Protein AF-A0AAD5HAH8-F1 (afdb_monomer)

Structure (mmCIF, N/CA/C/O backbone):
data_AF-A0AAD5HAH8-F1
#
_entry.id   AF-A0AAD5HAH8-F1
#
loop_
_atom_site.group_PDB
_atom_site.id
_atom_site.type_symbol
_atom_site.label_atom_id
_atom_site.label_alt_id
_atom_site.label_comp_id
_atom_site.label_asym_id
_atom_site.label_entity_id
_atom_site.label_seq_id
_atom_site.pdbx_PDB_ins_code
_atom_site.Cartn_x
_atom_site.Cartn_y
_atom_site.Cartn_z
_atom_site.occupancy
_atom_site.B_iso_or_equiv
_atom_site.auth_seq_id
_atom_site.auth_comp_id
_atom_site.auth_asym_id
_atom_site.auth_atom_id
_atom_site.pdbx_PDB_model_num
ATOM 1 N N . MET A 1 1 ? 1.788 4.783 -14.464 1.00 77.38 1 MET A N 1
ATOM 2 C CA . MET A 1 1 ? 1.832 3.333 -14.741 1.00 77.38 1 MET A CA 1
ATOM 3 C C . MET A 1 1 ? 1.361 3.050 -16.168 1.00 77.38 1 MET A C 1
ATOM 5 O O . MET A 1 1 ? 0.598 3.850 -16.695 1.00 77.38 1 MET A O 1
ATOM 9 N N . GLY A 1 2 ? 1.823 1.961 -16.794 1.00 81.56 2 GLY A N 1
ATOM 10 C CA . GLY A 1 2 ? 1.348 1.518 -18.118 1.00 81.56 2 GLY A CA 1
ATOM 11 C C . GLY A 1 2 ? 2.299 1.773 -19.294 1.00 81.56 2 GLY A C 1
ATOM 12 O O . GLY A 1 2 ? 1.938 1.497 -20.431 1.00 81.56 2 GLY A O 1
ATOM 13 N N . TYR A 1 3 ? 3.505 2.285 -19.040 1.00 89.06 3 TYR A N 1
ATOM 14 C CA . TYR A 1 3 ? 4.588 2.373 -20.021 1.00 89.06 3 TYR A CA 1
ATOM 15 C C . TYR A 1 3 ? 5.943 2.276 -19.313 1.00 89.06 3 TYR A C 1
ATOM 17 O O . TYR A 1 3 ? 6.031 2.564 -18.119 1.00 89.06 3 TYR A O 1
ATOM 25 N N . PHE A 1 4 ? 6.980 1.929 -20.072 1.00 91.56 4 PHE A N 1
ATOM 26 C CA . PHE A 1 4 ? 8.381 2.068 -19.680 1.00 91.56 4 PHE A CA 1
ATOM 27 C C . PHE A 1 4 ? 9.069 3.000 -20.670 1.00 91.56 4 PHE A C 1
ATOM 29 O O . PHE A 1 4 ? 8.846 2.900 -21.880 1.00 91.56 4 PHE A O 1
ATOM 36 N N . THR A 1 5 ? 9.895 3.919 -20.177 1.00 94.25 5 THR A N 1
ATOM 37 C CA . THR A 1 5 ? 10.826 4.631 -21.056 1.00 94.25 5 THR A CA 1
ATOM 38 C C . THR A 1 5 ? 11.946 3.692 -21.503 1.00 94.25 5 THR A C 1
ATOM 40 O O . THR A 1 5 ? 12.228 2.676 -20.864 1.00 94.25 5 THR A O 1
ATOM 43 N N . LYS A 1 6 ? 12.606 4.032 -22.616 1.00 95.62 6 LYS A N 1
ATOM 44 C CA . LYS A 1 6 ? 13.752 3.257 -23.102 1.00 95.62 6 LYS A CA 1
ATOM 45 C C . LYS A 1 6 ? 14.872 3.198 -22.059 1.00 95.62 6 LYS A C 1
ATOM 47 O O . LYS A 1 6 ? 15.446 2.133 -21.875 1.00 95.62 6 LYS A O 1
ATOM 52 N N . ASP A 1 7 ? 15.154 4.308 -21.384 1.00 96.81 7 ASP A N 1
ATOM 53 C CA . ASP A 1 7 ? 16.246 4.385 -20.411 1.00 96.81 7 ASP A CA 1
ATOM 54 C C . ASP A 1 7 ? 15.934 3.556 -19.158 1.00 96.81 7 ASP A C 1
ATOM 56 O O . ASP A 1 7 ? 16.748 2.721 -18.779 1.00 96.81 7 ASP A O 1
ATOM 60 N N . GLU A 1 8 ? 14.719 3.662 -18.599 1.00 94.50 8 GLU A N 1
ATOM 61 C CA . GLU A 1 8 ? 14.273 2.808 -17.480 1.00 94.50 8 GLU A CA 1
ATOM 62 C C . GLU A 1 8 ? 14.390 1.318 -17.820 1.00 94.50 8 GLU A C 1
ATOM 64 O O . GLU A 1 8 ? 14.863 0.527 -17.004 1.00 94.50 8 GLU A O 1
ATOM 69 N N . TRP A 1 9 ? 13.983 0.931 -19.034 1.00 94.31 9 TRP A N 1
ATOM 70 C CA . TRP A 1 9 ? 14.087 -0.453 -19.487 1.00 94.31 9 TRP A CA 1
ATOM 71 C C . TRP A 1 9 ? 15.546 -0.903 -19.614 1.00 94.31 9 TRP A C 1
ATOM 73 O O . TRP A 1 9 ? 15.924 -1.942 -19.075 1.00 94.31 9 TRP A O 1
ATOM 83 N N . MET A 1 10 ? 16.377 -0.127 -20.314 1.00 95.62 10 MET A N 1
ATOM 84 C CA . MET A 1 10 ? 17.771 -0.492 -20.569 1.00 95.62 10 MET A CA 1
ATOM 85 C C . MET A 1 10 ? 18.597 -0.534 -19.282 1.00 95.62 10 MET A C 1
ATOM 87 O O . MET A 1 10 ? 19.381 -1.465 -19.096 1.00 95.62 10 MET A O 1
ATOM 91 N N . ASP A 1 11 ? 18.417 0.437 -18.392 1.00 96.19 11 ASP A N 1
ATOM 92 C CA . ASP A 1 11 ? 19.141 0.491 -17.125 1.00 96.19 11 ASP A CA 1
ATOM 93 C C . ASP A 1 11 ? 18.638 -0.575 -16.149 1.00 96.19 11 ASP A C 1
ATOM 95 O O . ASP A 1 11 ? 19.449 -1.231 -15.497 1.00 96.19 11 ASP A O 1
ATOM 99 N N . GLY A 1 12 ? 17.326 -0.836 -16.116 1.00 94.44 12 GLY A N 1
ATOM 100 C CA . GLY A 1 12 ? 16.750 -1.940 -15.350 1.00 94.44 12 GLY A CA 1
ATOM 101 C C . GLY A 1 12 ? 17.343 -3.292 -15.753 1.00 94.44 12 GLY A C 1
ATOM 102 O O . GLY A 1 12 ? 17.850 -4.018 -14.901 1.00 94.44 12 GLY A O 1
ATOM 103 N N . MET A 1 13 ? 17.370 -3.604 -17.053 1.00 94.44 13 MET A N 1
ATOM 104 C CA . MET A 1 13 ? 17.926 -4.873 -17.544 1.00 94.44 13 MET A CA 1
ATOM 105 C C . MET A 1 13 ? 19.426 -5.010 -17.268 1.00 94.44 13 MET A C 1
ATOM 107 O O . MET A 1 13 ? 19.879 -6.082 -16.868 1.00 94.44 13 MET A O 1
ATOM 111 N N . ARG A 1 14 ? 20.196 -3.921 -17.401 1.00 94.75 14 ARG A N 1
ATOM 112 C CA . ARG A 1 14 ? 21.625 -3.904 -17.044 1.00 94.75 14 ARG A CA 1
ATOM 113 C C . ARG A 1 14 ? 21.847 -4.169 -15.560 1.00 94.75 14 ARG A C 1
ATOM 115 O O . ARG A 1 14 ? 22.660 -5.020 -15.222 1.00 94.75 14 ARG A O 1
ATOM 122 N N . ASN A 1 15 ? 21.110 -3.486 -14.687 1.00 94.00 15 ASN A N 1
ATOM 123 C CA . ASN A 1 15 ? 21.245 -3.644 -13.237 1.00 94.00 15 ASN A CA 1
ATOM 124 C C . ASN A 1 15 ? 20.848 -5.051 -12.769 1.00 94.00 15 ASN A C 1
ATOM 126 O O . ASN A 1 15 ? 21.406 -5.561 -11.800 1.00 94.00 15 ASN A O 1
ATOM 130 N N . LEU A 1 16 ? 19.916 -5.693 -13.477 1.00 92.44 16 LEU A N 1
ATOM 131 C CA . LEU A 1 16 ? 19.500 -7.071 -13.220 1.00 92.44 16 LEU A CA 1
ATOM 132 C C . LEU A 1 16 ? 20.410 -8.121 -13.875 1.00 92.44 16 LEU A C 1
ATOM 134 O O . LEU A 1 16 ? 20.230 -9.310 -13.613 1.00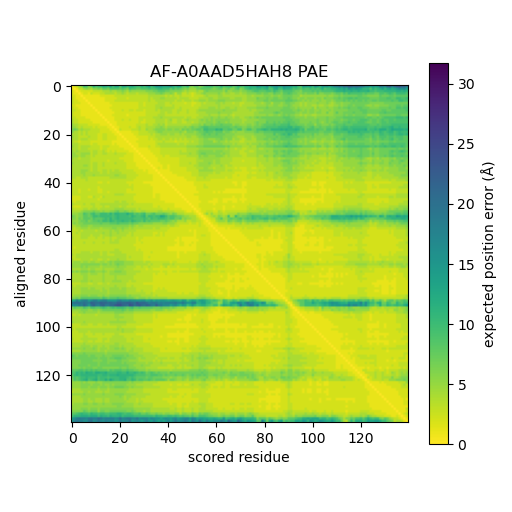 92.44 16 LEU A O 1
ATOM 138 N N . ASN A 1 17 ? 21.386 -7.702 -14.690 1.00 92.56 17 ASN A N 1
ATOM 139 C CA . ASN A 1 17 ? 22.211 -8.567 -15.539 1.00 92.56 17 ASN A CA 1
ATOM 140 C C . ASN A 1 17 ? 21.371 -9.505 -16.428 1.00 92.56 17 ASN A C 1
ATOM 142 O O . ASN A 1 17 ? 21.704 -10.674 -16.609 1.00 92.56 17 ASN A O 1
ATOM 146 N N . VAL A 1 18 ? 20.268 -8.985 -16.971 1.00 94.62 18 VAL A N 1
ATOM 147 C CA . VAL A 1 18 ? 19.313 -9.708 -17.820 1.00 94.62 18 VAL A CA 1
ATOM 148 C C . VAL A 1 18 ? 19.551 -9.330 -19.277 1.00 94.62 18 VAL A C 1
ATOM 150 O O . VAL A 1 18 ? 19.556 -8.149 -19.627 1.00 94.62 18 VAL A O 1
ATOM 153 N N . THR A 1 19 ? 19.723 -10.327 -20.146 1.00 92.88 19 THR A N 1
ATOM 154 C CA . THR A 1 19 ? 19.993 -10.102 -21.579 1.00 92.88 19 THR A CA 1
ATOM 155 C C . THR A 1 19 ? 18.904 -10.638 -22.500 1.00 92.88 19 THR A C 1
ATOM 157 O O . THR A 1 19 ? 18.830 -10.245 -23.665 1.00 92.88 19 THR A O 1
ATOM 160 N N . ASN A 1 20 ? 18.040 -11.514 -21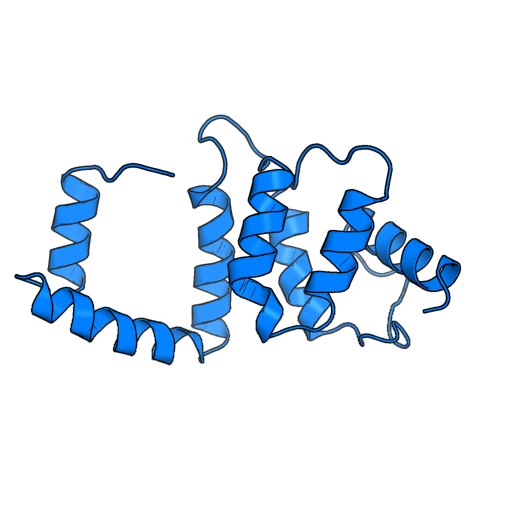.988 1.00 93.06 20 ASN A N 1
ATOM 161 C CA . ASN A 1 20 ? 16.957 -12.139 -22.733 1.00 93.06 20 ASN A CA 1
ATOM 162 C C . ASN A 1 20 ? 15.728 -12.402 -21.830 1.00 93.06 20 ASN A C 1
ATOM 164 O O . ASN A 1 20 ? 15.747 -12.160 -20.623 1.00 93.06 20 ASN A O 1
ATOM 168 N N . ASN A 1 21 ? 14.636 -12.893 -22.422 1.00 93.00 21 ASN A N 1
ATOM 169 C CA . ASN A 1 21 ? 13.379 -13.130 -21.701 1.00 93.00 21 ASN A CA 1
ATOM 170 C C . ASN A 1 21 ? 13.439 -14.301 -20.703 1.00 93.00 21 ASN A C 1
ATOM 172 O O . ASN A 1 21 ? 12.642 -14.330 -19.767 1.00 93.00 21 ASN A O 1
ATOM 176 N N . GLU A 1 22 ? 14.319 -15.280 -20.908 1.00 93.19 22 GLU A N 1
ATOM 177 C CA . GLU A 1 22 ? 14.494 -16.415 -19.993 1.00 93.19 22 GLU A CA 1
ATOM 178 C C . GLU A 1 22 ? 15.202 -15.958 -18.715 1.00 93.19 22 GLU A C 1
ATOM 180 O O . GLU A 1 22 ? 14.703 -16.230 -17.623 1.00 93.19 22 GLU A O 1
ATOM 185 N N . ASP A 1 23 ? 16.263 -15.152 -18.850 1.00 92.56 23 ASP A N 1
ATOM 186 C CA . ASP A 1 23 ? 16.953 -14.505 -17.726 1.00 92.56 23 ASP A CA 1
ATOM 187 C C . ASP A 1 23 ? 15.971 -13.666 -16.889 1.00 92.56 23 ASP A C 1
ATOM 189 O O . ASP A 1 23 ? 15.972 -13.725 -15.658 1.00 92.56 23 ASP A O 1
ATOM 193 N N . LEU A 1 24 ? 15.096 -12.899 -17.557 1.00 92.44 24 LEU A N 1
ATOM 194 C CA . LEU A 1 24 ? 14.107 -12.060 -16.880 1.00 92.44 24 LEU A CA 1
ATOM 195 C C . LEU A 1 24 ? 13.115 -12.900 -16.071 1.00 92.44 24 LEU A C 1
ATOM 197 O O . LEU A 1 24 ? 12.821 -12.564 -14.928 1.00 92.44 24 LEU A O 1
ATOM 201 N N . LYS A 1 25 ? 12.611 -13.998 -16.648 1.00 92.00 25 LYS A N 1
ATOM 202 C CA . LYS A 1 25 ? 11.703 -14.917 -15.947 1.00 92.00 25 LYS A CA 1
ATOM 203 C C . LYS A 1 25 ? 12.375 -15.564 -14.743 1.00 92.00 25 LYS A C 1
ATOM 205 O O . LYS A 1 25 ? 11.736 -15.683 -13.706 1.00 92.00 25 LYS A O 1
ATOM 210 N N . ALA A 1 26 ? 13.645 -15.947 -14.866 1.00 91.25 26 ALA A N 1
ATOM 211 C CA . ALA A 1 26 ? 14.405 -16.488 -13.745 1.00 91.25 26 ALA A CA 1
ATOM 212 C C . ALA A 1 26 ? 14.524 -15.461 -12.606 1.00 91.25 26 ALA A C 1
ATOM 214 O O . ALA A 1 26 ? 14.316 -15.805 -11.447 1.00 91.25 26 ALA A O 1
ATOM 215 N N . LYS A 1 27 ? 14.751 -14.182 -12.938 1.00 92.56 27 LYS A N 1
ATOM 216 C CA . LYS A 1 27 ? 14.844 -13.101 -11.947 1.00 92.56 27 LYS A CA 1
ATOM 217 C C . LYS A 1 27 ? 13.548 -12.811 -11.195 1.00 92.56 27 LYS A C 1
ATOM 219 O O . LYS A 1 27 ? 13.630 -12.302 -10.083 1.00 92.56 27 LYS A O 1
ATOM 224 N N . ILE A 1 28 ? 12.379 -13.130 -11.757 1.00 90.75 28 ILE A N 1
ATOM 225 C CA . ILE A 1 28 ? 11.097 -12.952 -11.054 1.00 90.75 28 ILE A CA 1
ATOM 226 C C . ILE A 1 28 ? 11.085 -13.773 -9.761 1.00 90.75 28 ILE A C 1
ATOM 228 O O . ILE A 1 28 ? 10.729 -13.232 -8.720 1.00 90.75 28 ILE A O 1
ATOM 232 N N . PHE A 1 29 ? 11.544 -15.026 -9.809 1.00 90.06 29 PHE A N 1
ATOM 233 C CA . PHE A 1 29 ? 11.603 -15.884 -8.623 1.00 90.06 29 PHE A CA 1
ATOM 234 C C . PHE A 1 29 ? 12.518 -15.298 -7.541 1.00 90.06 29 PHE A C 1
ATOM 236 O O . PHE A 1 29 ? 12.105 -15.193 -6.389 1.00 90.06 29 PHE A O 1
ATOM 243 N N . ASP A 1 30 ? 13.715 -14.837 -7.923 1.00 90.81 30 ASP A N 1
ATOM 244 C CA . ASP A 1 30 ? 14.653 -14.192 -6.994 1.00 90.81 30 ASP A CA 1
ATOM 245 C C . ASP A 1 30 ? 14.025 -12.954 -6.323 1.00 90.81 30 ASP A C 1
ATOM 247 O O . ASP A 1 30 ? 14.209 -12.723 -5.129 1.00 90.81 30 ASP A O 1
ATOM 251 N N . MET A 1 31 ? 13.281 -12.141 -7.085 1.00 91.94 31 MET A N 1
ATOM 252 C CA . MET A 1 31 ? 12.603 -10.947 -6.566 1.00 91.94 31 MET A CA 1
ATOM 253 C C . MET A 1 31 ? 11.451 -11.302 -5.623 1.00 91.94 31 MET A C 1
ATOM 255 O O . MET A 1 31 ? 11.288 -10.666 -4.586 1.00 91.94 31 MET A O 1
ATOM 259 N N . GLU A 1 32 ? 10.645 -12.311 -5.954 1.00 91.44 32 GLU A N 1
ATOM 260 C CA . GLU A 1 32 ? 9.556 -12.775 -5.087 1.00 91.44 32 GLU A CA 1
ATOM 261 C C . GLU A 1 32 ? 10.083 -13.319 -3.751 1.00 91.44 32 GLU A C 1
ATOM 263 O O . GLU A 1 32 ? 9.503 -13.045 -2.694 1.00 91.44 32 GLU A O 1
ATOM 268 N N . GLU A 1 33 ? 11.204 -14.044 -3.785 1.00 92.62 33 GLU A N 1
ATOM 269 C CA . GLU A 1 33 ? 11.896 -14.514 -2.585 1.00 92.62 33 GLU A CA 1
ATOM 270 C C . GLU A 1 33 ? 12.464 -13.341 -1.773 1.00 92.62 33 GLU A C 1
ATOM 272 O O . GLU A 1 33 ? 12.320 -13.299 -0.550 1.00 92.62 33 GLU A O 1
ATOM 277 N N . SER A 1 34 ? 13.032 -12.331 -2.435 1.00 93.56 34 SER A N 1
ATOM 278 C CA . SER A 1 34 ? 13.570 -11.148 -1.756 1.00 93.56 34 SER A CA 1
ATOM 279 C C . SER A 1 34 ? 12.487 -10.342 -1.023 1.00 93.56 34 SER A C 1
ATOM 281 O O . SER A 1 34 ? 12.747 -9.782 0.042 1.00 93.56 34 SER A O 1
ATOM 283 N N . LEU A 1 35 ? 11.245 -10.355 -1.523 1.00 94.62 35 LEU A N 1
ATOM 284 C CA . LEU A 1 35 ? 10.071 -9.747 -0.882 1.00 94.62 35 LEU A CA 1
ATOM 285 C C . LEU A 1 35 ? 9.543 -10.523 0.340 1.00 94.62 35 LEU A C 1
ATOM 287 O O . LEU A 1 35 ? 8.530 -10.122 0.931 1.00 94.62 35 LEU A O 1
ATOM 291 N N . GLN A 1 36 ? 10.183 -11.626 0.736 1.00 93.12 36 GLN A N 1
ATOM 292 C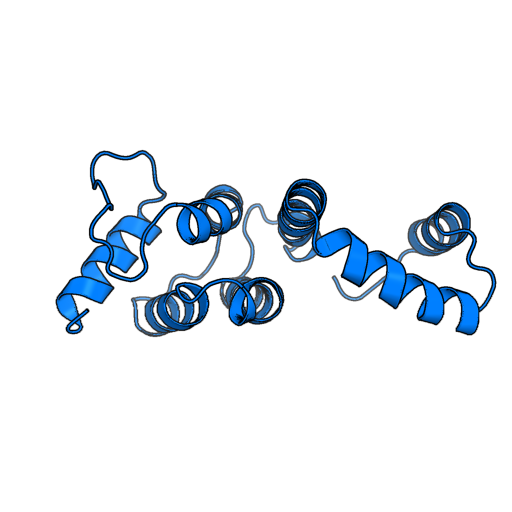 CA . GLN A 1 36 ? 9.969 -12.224 2.058 1.00 93.12 36 GLN A CA 1
ATOM 293 C C . GLN A 1 36 ? 10.692 -11.437 3.160 1.00 93.12 36 GLN A C 1
ATOM 295 O O . GLN A 1 36 ? 10.248 -11.451 4.306 1.00 93.12 36 GLN A O 1
ATOM 300 N N . ASP A 1 37 ? 11.760 -10.704 2.824 1.00 95.94 37 ASP A N 1
ATOM 301 C CA . ASP A 1 37 ? 12.405 -9.787 3.759 1.00 95.94 37 ASP A CA 1
ATOM 302 C C . ASP A 1 37 ? 11.526 -8.552 4.001 1.00 95.94 37 ASP A C 1
ATOM 304 O O . ASP A 1 37 ? 11.107 -7.853 3.075 1.00 95.94 37 ASP A O 1
ATOM 308 N N . GLU A 1 38 ? 11.259 -8.249 5.272 1.00 93.94 38 GLU A N 1
ATOM 309 C CA . GLU A 1 38 ? 10.343 -7.168 5.636 1.00 93.94 38 GLU A CA 1
ATOM 310 C C . GLU A 1 38 ? 10.820 -5.777 5.211 1.00 93.94 38 GLU A C 1
ATOM 312 O O . GLU A 1 38 ? 9.985 -4.902 4.958 1.00 93.94 38 GLU A O 1
ATOM 317 N N . ARG A 1 39 ? 12.137 -5.543 5.163 1.00 95.50 39 ARG A N 1
ATOM 318 C CA . ARG A 1 39 ? 12.689 -4.236 4.785 1.00 95.50 39 ARG A CA 1
ATOM 319 C C . ARG A 1 39 ? 12.536 -4.035 3.287 1.00 95.50 39 ARG A C 1
ATOM 321 O 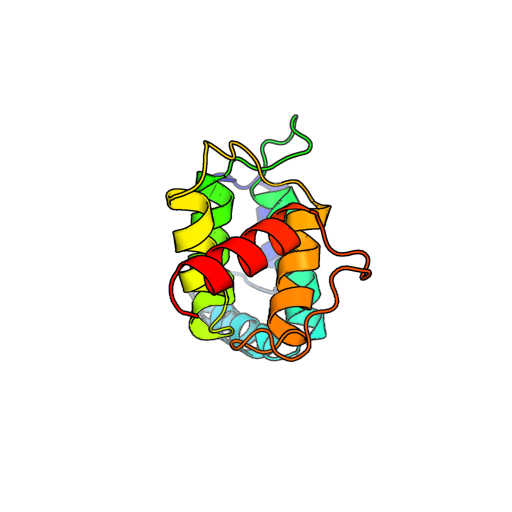O . ARG A 1 39 ? 11.982 -3.021 2.873 1.00 95.50 39 ARG A O 1
ATOM 328 N N . GLN A 1 40 ? 12.914 -5.040 2.498 1.00 96.12 40 GLN A N 1
ATOM 329 C CA . GLN A 1 40 ? 12.711 -5.030 1.050 1.00 96.12 40 GLN A CA 1
ATOM 330 C C . GLN A 1 40 ? 11.231 -4.909 0.685 1.00 96.12 40 GLN A C 1
ATOM 332 O O . GLN A 1 40 ? 10.873 -4.120 -0.190 1.00 96.12 40 GLN A O 1
ATOM 337 N N . PHE A 1 41 ? 10.352 -5.619 1.398 1.00 96.81 41 PHE A N 1
ATOM 338 C CA . PHE A 1 41 ? 8.914 -5.488 1.198 1.00 96.81 41 PHE A CA 1
ATOM 339 C C . PHE A 1 41 ? 8.407 -4.076 1.524 1.00 96.81 41 PHE A C 1
ATOM 341 O O . PHE A 1 41 ? 7.607 -3.526 0.769 1.00 96.81 41 PHE A O 1
ATOM 348 N N . LYS A 1 42 ? 8.880 -3.457 2.616 1.00 96.12 42 LYS A 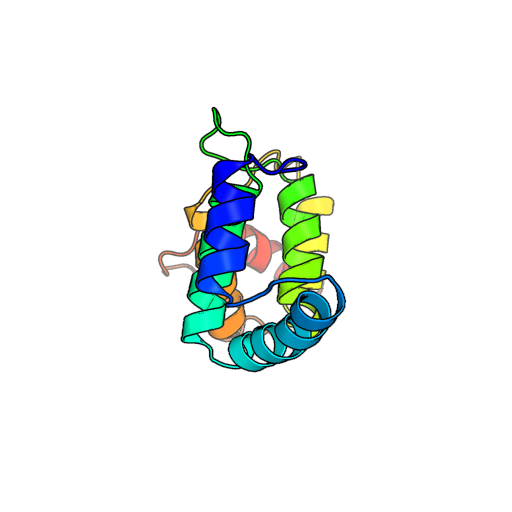N 1
ATOM 349 C CA . LYS A 1 42 ? 8.507 -2.079 2.979 1.00 96.12 42 LYS A CA 1
ATOM 350 C C . LYS A 1 42 ? 8.973 -1.066 1.931 1.00 96.12 42 LYS A C 1
ATOM 352 O O . LYS A 1 42 ? 8.213 -0.150 1.602 1.00 96.12 42 LYS A O 1
ATOM 357 N N . ASP A 1 43 ? 10.171 -1.242 1.381 1.00 96.56 43 ASP A N 1
ATOM 358 C CA . ASP A 1 43 ? 10.701 -0.393 0.310 1.00 96.56 43 ASP A CA 1
ATOM 359 C C . ASP A 1 43 ? 9.885 -0.551 -0.980 1.00 96.56 43 ASP A C 1
ATOM 361 O O . ASP A 1 43 ? 9.443 0.446 -1.561 1.00 96.56 43 ASP A O 1
ATOM 365 N N . PHE A 1 44 ? 9.587 -1.794 -1.375 1.00 96.75 44 PHE A N 1
ATOM 366 C CA . PHE A 1 44 ? 8.701 -2.101 -2.499 1.00 96.75 44 PHE A CA 1
ATOM 367 C C . PHE A 1 44 ? 7.316 -1.467 -2.317 1.00 96.75 44 PHE A C 1
ATOM 369 O O . PHE A 1 44 ? 6.848 -0.722 -3.178 1.00 96.75 44 PHE A O 1
ATOM 376 N N . TYR A 1 45 ? 6.678 -1.695 -1.171 1.00 97.38 45 TYR A N 1
ATOM 377 C CA . TYR A 1 45 ? 5.361 -1.149 -0.862 1.00 97.38 45 TYR A CA 1
ATOM 378 C C . TYR A 1 45 ? 5.349 0.388 -0.890 1.00 97.38 45 TYR A C 1
ATOM 380 O O . TYR A 1 45 ? 4.417 1.006 -1.411 1.00 97.38 45 TYR A O 1
ATOM 388 N N . SER A 1 46 ? 6.413 1.023 -0.391 1.00 95.94 46 SER A N 1
ATOM 389 C CA . SER A 1 46 ? 6.582 2.480 -0.436 1.00 95.94 46 SER A CA 1
ATOM 390 C C . SER A 1 46 ? 6.755 3.008 -1.863 1.00 95.94 46 SER A C 1
ATOM 392 O O . SER A 1 46 ? 6.308 4.118 -2.160 1.00 95.94 46 SER A O 1
ATOM 394 N N . PHE A 1 47 ? 7.373 2.225 -2.752 1.00 95.81 47 PHE A N 1
ATOM 395 C CA . PHE A 1 47 ? 7.543 2.542 -4.172 1.00 95.81 47 PHE A CA 1
ATOM 396 C C . PHE A 1 47 ? 6.239 2.432 -4.980 1.00 95.81 47 PHE A C 1
ATOM 398 O O . PHE A 1 47 ? 6.023 3.229 -5.898 1.00 95.81 47 PHE A O 1
ATOM 405 N N . VAL A 1 48 ? 5.339 1.504 -4.633 1.00 96.69 48 VAL A N 1
ATOM 406 C CA . VAL A 1 48 ? 4.064 1.309 -5.353 1.00 96.69 48 VAL A CA 1
ATOM 407 C C . VAL A 1 48 ? 3.246 2.605 -5.418 1.00 96.69 48 VAL A C 1
ATOM 409 O O . VAL A 1 48 ? 2.699 2.939 -6.471 1.00 96.69 48 VAL A O 1
ATOM 412 N N . PHE A 1 49 ? 3.220 3.395 -4.339 1.00 96.00 49 PHE A N 1
ATOM 413 C CA . PHE A 1 49 ? 2.452 4.643 -4.286 1.00 96.00 49 PHE A CA 1
ATOM 414 C C . PHE A 1 49 ? 2.853 5.683 -5.353 1.00 96.00 49 PHE A C 1
ATOM 416 O O . PHE A 1 49 ? 2.003 6.072 -6.164 1.00 96.00 49 PHE A O 1
ATOM 423 N N . PRO A 1 50 ? 4.113 6.168 -5.404 1.00 94.69 50 PRO A N 1
ATOM 424 C CA . PRO A 1 50 ? 4.538 7.116 -6.429 1.00 94.69 50 PRO A CA 1
ATOM 425 C C . PRO A 1 50 ? 4.506 6.533 -7.849 1.00 94.69 50 PRO A C 1
ATOM 427 O O . PRO A 1 50 ? 4.376 7.310 -8.796 1.00 94.69 50 PRO A O 1
ATOM 430 N N . PHE A 1 51 ? 4.600 5.208 -8.005 1.00 93.44 51 PHE A N 1
ATOM 431 C CA . PHE A 1 51 ? 4.506 4.531 -9.300 1.00 93.44 51 PHE A CA 1
ATOM 432 C C . PHE A 1 51 ? 3.076 4.517 -9.872 1.00 93.44 51 PHE A C 1
ATOM 434 O O . PHE A 1 51 ? 2.870 4.755 -11.072 1.00 93.44 51 PHE A O 1
ATOM 441 N N . ALA A 1 52 ? 2.087 4.246 -9.018 1.00 93.62 52 ALA A N 1
ATOM 442 C CA . ALA A 1 52 ? 0.695 4.083 -9.416 1.00 93.62 52 ALA A CA 1
ATOM 443 C C . ALA A 1 52 ? -0.074 5.406 -9.520 1.00 93.62 52 ALA A C 1
ATOM 445 O O . ALA A 1 52 ? -0.924 5.546 -10.401 1.00 93.62 52 ALA A O 1
ATOM 446 N N . LYS A 1 53 ? 0.232 6.398 -8.673 1.00 91.94 53 LYS A N 1
ATOM 447 C CA . LYS A 1 53 ? -0.447 7.700 -8.724 1.00 91.94 53 LYS A CA 1
ATOM 448 C C . LYS A 1 53 ? -0.184 8.436 -10.046 1.00 91.94 53 LYS A C 1
ATOM 450 O O . LYS A 1 53 ? 0.889 8.334 -10.649 1.00 91.94 53 LYS A O 1
ATOM 455 N N . THR A 1 54 ? -1.115 9.296 -10.449 1.00 88.06 54 THR A N 1
ATOM 456 C CA . THR A 1 54 ? -0.880 10.233 -11.557 1.00 88.06 54 THR A CA 1
ATOM 457 C C . THR A 1 54 ? 0.268 11.183 -11.196 1.00 88.06 54 THR A C 1
ATOM 459 O O . THR A 1 54 ? 0.299 11.745 -10.099 1.00 88.06 54 THR A O 1
ATOM 462 N N . LYS A 1 55 ? 1.233 11.394 -12.109 1.00 82.00 55 LYS A N 1
ATOM 463 C CA . LYS A 1 55 ? 2.452 12.191 -11.834 1.00 82.00 55 LYS A CA 1
ATOM 464 C C . LYS A 1 55 ? 2.143 13.587 -11.270 1.00 82.00 55 LYS A C 1
ATOM 466 O O . LYS A 1 55 ? 2.852 14.044 -10.378 1.00 82.00 55 LYS A O 1
ATOM 471 N N . THR A 1 56 ? 1.066 14.219 -11.731 1.00 87.00 56 THR A N 1
ATOM 472 C CA . THR A 1 56 ? 0.633 15.566 -11.323 1.00 87.00 56 THR A CA 1
ATOM 473 C C . THR A 1 56 ? -0.117 15.616 -9.989 1.00 87.00 56 THR A C 1
ATOM 475 O O . THR A 1 56 ? -0.257 16.694 -9.415 1.00 87.00 56 THR A O 1
ATOM 478 N N . GLN A 1 57 ? -0.594 14.481 -9.472 1.00 90.00 57 GLN A N 1
ATOM 479 C CA . GLN A 1 57 ? -1.420 14.424 -8.266 1.00 90.00 57 GLN A CA 1
ATOM 480 C C . GLN A 1 57 ? -0.604 13.984 -7.045 1.00 90.00 57 GLN A C 1
ATOM 482 O O . GLN A 1 57 ? 0.347 13.202 -7.143 1.00 90.00 57 GLN A O 1
ATOM 487 N N . LYS A 1 58 ? -0.968 14.508 -5.870 1.00 92.69 58 LYS A N 1
ATOM 488 C CA . LYS A 1 58 ? -0.364 14.124 -4.580 1.00 92.69 58 LYS A CA 1
ATOM 489 C C . LYS A 1 58 ? -0.997 12.866 -3.978 1.00 92.69 58 LYS A C 1
ATOM 491 O O . LYS A 1 58 ? -0.402 12.262 -3.091 1.00 92.69 58 LYS A O 1
ATOM 496 N N . SER A 1 59 ? -2.172 12.487 -4.465 1.00 94.81 59 SER A N 1
ATOM 497 C CA . SER A 1 59 ? -2.947 11.332 -4.031 1.00 94.81 59 SER A CA 1
ATOM 498 C C . SER A 1 59 ? -3.144 10.344 -5.178 1.00 94.81 59 SER A C 1
ATOM 500 O O . SER A 1 59 ? -2.981 10.688 -6.351 1.00 94.81 59 SER A O 1
ATOM 502 N N . MET A 1 60 ? -3.470 9.111 -4.817 1.00 96.00 60 MET A N 1
ATOM 503 C CA . MET A 1 60 ? -3.878 8.047 -5.720 1.00 96.00 60 MET A CA 1
ATOM 504 C C . MET A 1 60 ? -5.404 7.980 -5.764 1.00 96.00 60 MET A C 1
ATOM 506 O O . MET A 1 60 ? -6.053 8.268 -4.761 1.00 96.00 60 MET A O 1
ATOM 510 N N . ASP A 1 61 ? -5.966 7.621 -6.913 1.00 95.25 61 ASP A N 1
ATOM 511 C CA . ASP A 1 61 ? -7.387 7.291 -7.025 1.00 95.25 61 ASP A CA 1
ATOM 512 C C . ASP A 1 61 ? -7.731 6.092 -6.124 1.00 95.25 61 ASP A C 1
ATOM 514 O O . ASP A 1 61 ? -6.930 5.157 -6.012 1.00 95.25 61 ASP A O 1
ATOM 518 N N . VAL A 1 62 ? -8.885 6.139 -5.453 1.00 95.75 62 VAL A N 1
ATOM 519 C CA . VAL A 1 62 ? -9.278 5.104 -4.485 1.00 95.75 62 VAL A CA 1
ATOM 520 C C . VAL A 1 62 ? -9.364 3.721 -5.127 1.00 95.75 62 VAL A C 1
ATOM 52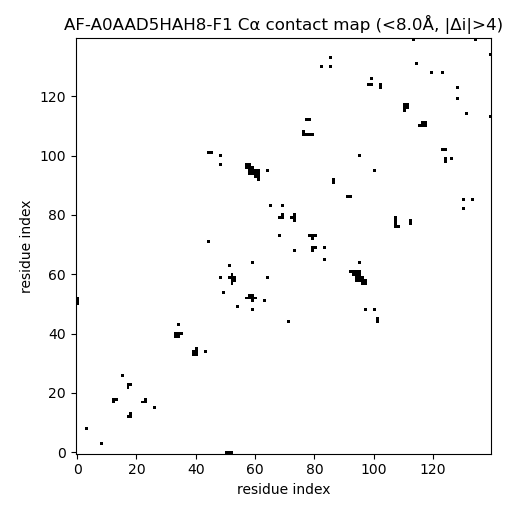2 O O . VAL A 1 62 ? -8.878 2.763 -4.536 1.00 95.75 62 VAL A O 1
ATOM 525 N N . GLU A 1 63 ? -9.878 3.600 -6.353 1.00 95.06 63 GLU A N 1
ATOM 526 C CA . GLU A 1 63 ? -10.065 2.299 -7.004 1.00 95.06 63 GLU A CA 1
ATOM 527 C C . GLU A 1 63 ? -8.716 1.657 -7.326 1.00 95.06 63 GLU A C 1
ATOM 529 O O . GLU A 1 63 ? -8.520 0.452 -7.160 1.00 95.06 63 GLU A O 1
ATOM 534 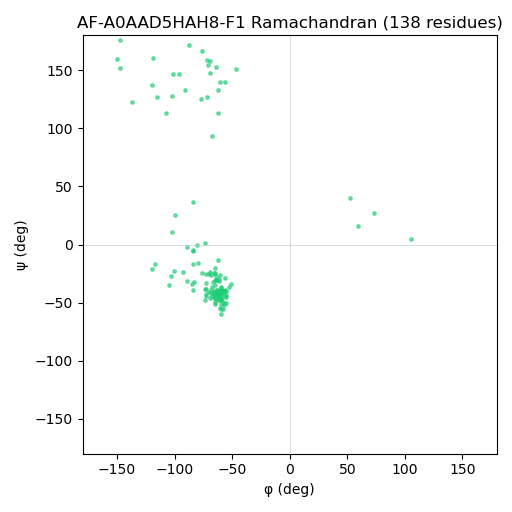N N . VAL A 1 64 ? -7.741 2.486 -7.711 1.00 95.94 64 VAL A N 1
ATOM 535 C CA . VAL A 1 64 ? -6.359 2.045 -7.921 1.00 95.94 64 VAL A CA 1
ATOM 536 C C . VAL A 1 64 ? -5.729 1.603 -6.598 1.00 95.94 64 VAL A C 1
ATOM 538 O O . VAL A 1 64 ? -5.067 0.567 -6.559 1.00 95.94 64 VAL A O 1
ATOM 541 N N . ALA A 1 65 ? -5.951 2.347 -5.511 1.00 97.06 65 ALA A N 1
ATOM 542 C CA . ALA A 1 65 ? -5.428 1.990 -4.194 1.00 97.06 65 ALA A CA 1
ATOM 543 C C . ALA A 1 65 ? -6.022 0.669 -3.677 1.00 97.06 65 ALA A C 1
ATOM 545 O O . ALA A 1 65 ? -5.266 -0.197 -3.241 1.00 97.06 65 ALA A O 1
ATOM 546 N N . LEU A 1 66 ? -7.343 0.480 -3.793 1.00 96.94 66 LEU A N 1
ATOM 547 C CA . LEU A 1 66 ? -8.029 -0.756 -3.404 1.00 96.94 66 LEU A CA 1
ATOM 548 C C . LEU A 1 66 ? -7.485 -1.964 -4.173 1.00 96.94 66 LEU A C 1
ATOM 550 O O . LEU A 1 66 ? -7.127 -2.967 -3.557 1.00 96.94 66 LEU A O 1
ATOM 554 N N . ALA A 1 67 ? -7.351 -1.852 -5.498 1.00 97.06 67 ALA A N 1
ATOM 555 C CA . ALA A 1 67 ? -6.805 -2.926 -6.325 1.00 97.06 67 ALA A CA 1
ATOM 556 C C . ALA A 1 67 ? -5.354 -3.270 -5.949 1.00 97.06 67 ALA A C 1
ATOM 558 O O . ALA A 1 67 ? -4.983 -4.441 -5.894 1.00 97.06 67 ALA A O 1
ATOM 559 N N . LEU A 1 68 ? -4.519 -2.266 -5.666 1.00 97.62 68 LEU A N 1
ATOM 560 C CA . LEU A 1 68 ? -3.123 -2.498 -5.297 1.00 97.62 68 LEU A CA 1
ATOM 561 C C . LEU A 1 68 ? -2.972 -3.061 -3.884 1.00 97.62 68 LEU A C 1
ATOM 563 O O . LEU A 1 68 ? -2.131 -3.933 -3.685 1.00 97.62 68 LEU A O 1
ATOM 567 N N . TRP A 1 69 ? -3.777 -2.624 -2.913 1.00 98.00 69 TRP A N 1
ATOM 568 C CA . TRP A 1 69 ? -3.811 -3.262 -1.595 1.00 98.00 69 TRP A CA 1
ATOM 569 C C . TRP A 1 69 ? -4.247 -4.718 -1.690 1.00 98.00 69 TRP A C 1
ATOM 571 O O . TRP A 1 69 ? -3.620 -5.578 -1.071 1.00 98.00 69 TRP A O 1
ATOM 581 N N . GLU A 1 70 ? -5.258 -5.009 -2.509 1.00 97.31 70 GLU A N 1
ATOM 582 C CA . GLU A 1 70 ? -5.689 -6.379 -2.765 1.00 97.31 70 GLU A CA 1
ATOM 583 C C . GLU A 1 70 ? -4.548 -7.217 -3.359 1.00 97.31 70 GLU A C 1
ATOM 585 O O . GLU A 1 70 ? -4.265 -8.303 -2.870 1.00 97.31 70 GLU A O 1
ATOM 590 N N . ILE A 1 71 ? -3.822 -6.709 -4.355 1.00 96.06 71 ILE A N 1
ATOM 591 C CA . ILE A 1 71 ? -2.711 -7.446 -4.978 1.00 96.06 71 ILE A CA 1
ATOM 592 C C . ILE A 1 71 ? -1.532 -7.638 -4.015 1.00 96.06 71 ILE A C 1
ATOM 594 O O . ILE A 1 71 ? -0.947 -8.716 -3.963 1.00 96.06 71 ILE A O 1
ATOM 598 N N . VAL A 1 72 ? -1.149 -6.592 -3.282 1.00 95.62 72 VAL A N 1
ATOM 599 C CA . VAL A 1 72 ? 0.130 -6.559 -2.557 1.00 95.62 72 VAL A CA 1
ATOM 600 C C . VAL A 1 72 ? 0.017 -7.117 -1.136 1.00 95.62 72 VAL A C 1
ATOM 602 O O . VAL A 1 72 ? 0.990 -7.668 -0.620 1.00 95.62 72 VAL A O 1
ATOM 605 N N . LEU A 1 73 ? -1.141 -6.967 -0.485 1.00 96.81 73 LEU A N 1
ATOM 606 C CA . LEU A 1 73 ? -1.283 -7.216 0.952 1.00 96.81 73 LEU A CA 1
ATOM 607 C C . LEU A 1 73 ? -2.295 -8.309 1.325 1.00 96.81 73 LEU A C 1
ATOM 609 O O . LEU A 1 73 ? -2.182 -8.830 2.436 1.00 96.81 73 LEU A O 1
ATOM 613 N N . LYS A 1 74 ? -3.264 -8.669 0.465 1.00 94.94 74 LYS A N 1
ATOM 614 C CA . LYS A 1 74 ? -4.404 -9.526 0.872 1.00 94.94 74 LYS A CA 1
ATOM 615 C C . LYS A 1 74 ? -3.987 -10.866 1.478 1.00 94.94 74 LYS A C 1
ATOM 617 O O . LYS A 1 74 ? -4.575 -11.299 2.461 1.00 94.94 74 LYS A O 1
ATOM 622 N N . ASP A 1 75 ? -2.949 -11.486 0.918 1.00 93.56 75 ASP A N 1
ATOM 623 C CA . ASP A 1 75 ? -2.493 -12.819 1.322 1.00 93.56 75 ASP A CA 1
ATOM 624 C C . ASP A 1 75 ? -1.550 -12.755 2.539 1.00 93.56 75 ASP A C 1
ATOM 626 O O . ASP A 1 75 ? -1.147 -13.784 3.076 1.00 93.56 75 ASP A O 1
ATOM 630 N N . ARG A 1 76 ? -1.198 -11.541 2.989 1.00 94.56 76 ARG A N 1
ATOM 631 C CA . ARG A 1 76 ? -0.302 -11.287 4.127 1.00 94.56 76 ARG A CA 1
ATOM 632 C C . ARG A 1 76 ? -1.048 -10.823 5.374 1.00 94.56 76 ARG A C 1
ATOM 634 O O . ARG A 1 76 ? -0.631 -11.158 6.478 1.00 94.56 76 ARG A O 1
ATOM 641 N N . TYR A 1 77 ? -2.127 -10.054 5.214 1.00 96.88 77 TYR A N 1
ATOM 642 C CA . TYR A 1 77 ? -2.802 -9.396 6.332 1.00 96.88 77 TYR A CA 1
ATOM 643 C C . TYR A 1 77 ? -4.323 -9.497 6.231 1.00 96.88 77 TYR A C 1
ATOM 645 O O . TYR A 1 77 ? -4.944 -8.988 5.299 1.00 96.88 77 TYR A O 1
ATOM 653 N N . ALA A 1 78 ? -4.944 -10.069 7.264 1.00 96.12 78 ALA A N 1
ATOM 654 C CA . ALA A 1 78 ? -6.394 -10.258 7.324 1.00 96.12 78 ALA A CA 1
ATOM 655 C C . ALA A 1 78 ? -7.193 -8.940 7.361 1.00 96.12 78 ALA A C 1
ATOM 657 O O . ALA A 1 78 ? -8.368 -8.932 7.005 1.00 96.12 78 ALA A O 1
ATOM 658 N N . HIS A 1 79 ? -6.564 -7.821 7.743 1.00 96.75 79 HIS A N 1
ATOM 659 C CA . HIS A 1 79 ? -7.176 -6.489 7.699 1.00 96.75 79 HIS A CA 1
ATOM 660 C C . HIS A 1 79 ? -7.570 -6.041 6.289 1.00 96.75 79 HIS A C 1
ATOM 662 O O . HIS A 1 79 ? -8.543 -5.311 6.132 1.00 96.75 79 HIS A O 1
ATOM 668 N N . VAL A 1 80 ? -6.838 -6.470 5.262 1.00 97.62 80 VAL A N 1
ATOM 669 C CA . VAL A 1 80 ? -6.962 -5.955 3.890 1.00 97.62 80 VAL A CA 1
ATOM 670 C C . VAL A 1 80 ? -8.360 -6.147 3.299 1.00 97.62 80 VAL A C 1
ATOM 672 O O . VAL A 1 80 ? -8.956 -5.143 2.908 1.00 97.62 80 VAL A O 1
ATOM 675 N N . PRO A 1 81 ? -8.934 -7.368 3.245 1.00 96.62 81 PRO A N 1
ATOM 676 C CA . PRO A 1 81 ? -10.277 -7.546 2.692 1.00 96.62 81 PRO A CA 1
ATOM 677 C C . PRO A 1 81 ? -11.335 -6.735 3.449 1.00 96.62 81 PRO A C 1
ATOM 679 O O . PRO A 1 81 ? -12.236 -6.174 2.836 1.00 96.62 81 PRO A O 1
ATOM 682 N N . LEU A 1 82 ? -11.198 -6.619 4.771 1.00 9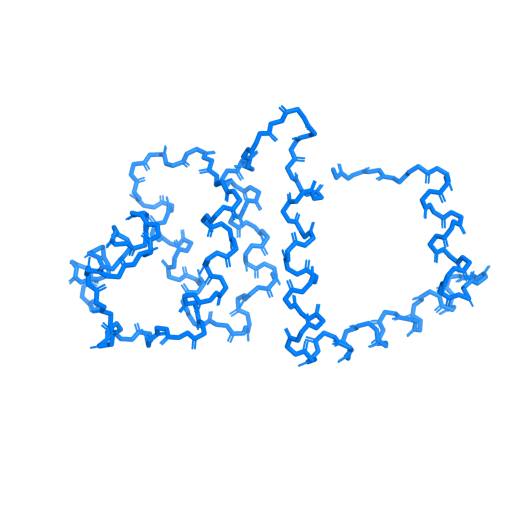6.38 82 LEU A N 1
ATOM 683 C CA . LEU A 1 82 ? -12.136 -5.900 5.634 1.00 96.38 82 LEU A CA 1
ATOM 684 C C . LEU A 1 82 ? -12.069 -4.387 5.416 1.00 96.38 82 LEU A C 1
ATOM 686 O O . LEU A 1 82 ? -13.099 -3.719 5.372 1.00 96.38 82 LEU A O 1
ATOM 690 N N . PHE A 1 83 ? -10.858 -3.855 5.263 1.00 96.94 83 PHE A N 1
ATOM 691 C CA . PHE A 1 83 ? -10.619 -2.443 4.994 1.00 96.94 83 PHE A CA 1
ATOM 692 C C . PHE A 1 83 ? -11.105 -2.041 3.596 1.00 96.94 83 PHE A C 1
ATOM 694 O O . PHE A 1 83 ? -11.709 -0.984 3.429 1.00 96.94 83 PHE A O 1
ATOM 701 N N . ILE A 1 84 ? -10.912 -2.908 2.596 1.00 96.19 84 ILE A N 1
ATOM 702 C CA . ILE A 1 84 ? -11.465 -2.708 1.249 1.00 96.19 84 ILE A CA 1
ATOM 703 C C . ILE A 1 84 ? -12.996 -2.669 1.298 1.00 96.19 84 ILE A C 1
ATOM 705 O O . ILE A 1 84 ? -13.611 -1.790 0.694 1.00 96.19 84 ILE A O 1
ATOM 709 N N . ASP A 1 85 ? -13.612 -3.595 2.034 1.00 95.25 85 ASP A N 1
ATOM 710 C CA . ASP A 1 85 ? -15.062 -3.642 2.226 1.00 95.25 85 ASP A CA 1
ATOM 711 C C . ASP A 1 85 ? -15.604 -2.377 2.898 1.00 95.25 85 ASP A C 1
ATOM 713 O O . ASP A 1 85 ? -16.636 -1.852 2.480 1.00 95.25 85 ASP A O 1
ATOM 717 N N . PHE A 1 86 ? -14.895 -1.880 3.911 1.00 95.56 86 PHE A N 1
ATOM 718 C CA . PHE A 1 86 ? -15.192 -0.620 4.585 1.00 95.56 86 PHE A CA 1
ATOM 719 C C . PHE A 1 86 ? -15.196 0.559 3.605 1.00 95.56 86 PHE A C 1
ATOM 721 O O . PHE A 1 86 ? -16.220 1.230 3.471 1.00 95.56 86 PHE A O 1
ATOM 728 N N . ILE A 1 87 ? -14.105 0.761 2.856 1.00 95.25 87 ILE A N 1
ATOM 729 C CA . ILE A 1 87 ? -13.989 1.884 1.911 1.00 95.25 87 ILE A CA 1
ATOM 730 C C . ILE A 1 87 ? -15.092 1.829 0.847 1.00 95.25 87 ILE A C 1
ATOM 732 O O . ILE A 1 87 ? -15.635 2.862 0.468 1.00 95.25 87 ILE A O 1
ATOM 736 N N . ARG A 1 88 ? -15.456 0.629 0.377 1.00 93.00 88 ARG A N 1
ATOM 737 C CA . ARG A 1 88 ? -16.529 0.451 -0.617 1.00 93.00 88 ARG A CA 1
ATOM 738 C C . ARG A 1 88 ? -17.931 0.753 -0.075 1.00 93.00 88 ARG A C 1
ATOM 740 O O . ARG A 1 88 ? -18.831 1.004 -0.873 1.00 93.00 88 ARG A O 1
ATOM 747 N N . LYS A 1 89 ? -18.141 0.672 1.243 1.00 90.56 89 LYS A N 1
ATOM 748 C CA . LYS A 1 89 ? -19.452 0.845 1.898 1.00 90.56 89 LYS A CA 1
ATOM 749 C C . LYS A 1 89 ? -19.649 2.231 2.520 1.00 90.56 89 LYS A C 1
ATOM 751 O O . LYS A 1 89 ? -20.797 2.624 2.718 1.00 90.56 89 LYS A O 1
ATOM 756 N N . GLN A 1 90 ? -18.577 2.949 2.846 1.00 82.50 90 GLN A N 1
ATOM 757 C CA . GLN A 1 90 ? -18.644 4.311 3.385 1.00 82.50 90 GLN A CA 1
ATOM 758 C C . GLN A 1 90 ? -18.970 5.343 2.284 1.00 82.50 90 GLN A C 1
ATOM 760 O O . GLN A 1 90 ? -18.903 5.048 1.089 1.00 82.50 90 GLN A O 1
ATOM 765 N N . GLU A 1 91 ? -19.331 6.570 2.681 1.00 73.12 91 GLU A N 1
ATOM 766 C CA . GLU A 1 91 ? -19.403 7.725 1.774 1.00 73.12 91 GLU A CA 1
ATOM 767 C C . GLU A 1 91 ? -18.147 7.837 0.889 1.00 73.12 91 GLU A C 1
ATOM 769 O O . GLU A 1 91 ? -17.068 7.414 1.302 1.00 73.12 91 GLU A O 1
ATOM 774 N N . PRO A 1 92 ? -18.249 8.396 -0.335 1.00 78.69 92 PRO A N 1
ATOM 775 C CA . PRO A 1 92 ? -17.242 8.186 -1.367 1.00 78.69 92 PRO A CA 1
ATOM 776 C C . PRO A 1 92 ? -15.903 8.846 -1.022 1.00 78.69 92 PRO A C 1
ATOM 778 O O . PRO A 1 92 ? -15.639 9.999 -1.381 1.00 78.69 92 PRO A O 1
ATOM 781 N N . ILE A 1 93 ? -15.020 8.068 -0.396 1.00 88.56 93 ILE A N 1
ATOM 782 C CA . ILE A 1 93 ? -13.580 8.300 -0.360 1.00 88.56 93 ILE A CA 1
ATOM 783 C C . ILE A 1 93 ? -13.107 8.227 -1.804 1.00 88.56 93 ILE A C 1
ATOM 785 O O . ILE A 1 93 ? -13.181 7.183 -2.433 1.00 88.56 93 ILE A O 1
ATOM 789 N N . LYS A 1 94 ? -12.643 9.345 -2.361 1.00 92.88 94 LYS A N 1
ATOM 790 C CA . LYS A 1 94 ? -12.241 9.400 -3.780 1.00 92.88 94 LYS A CA 1
ATOM 791 C C . LYS A 1 94 ? -10.763 9.123 -3.994 1.00 92.88 94 LYS A C 1
ATOM 793 O O . LYS A 1 94 ? -10.351 8.786 -5.099 1.00 92.88 94 LYS A O 1
ATOM 798 N N . VAL A 1 95 ? -9.950 9.343 -2.965 1.00 95.44 95 VAL A N 1
ATOM 799 C CA . VAL A 1 95 ? -8.496 9.325 -3.086 1.00 95.44 95 VAL A CA 1
ATOM 800 C C . VAL A 1 95 ? -7.829 8.815 -1.816 1.00 95.44 95 VAL A C 1
ATOM 802 O O . VAL A 1 95 ? -8.333 9.026 -0.717 1.00 95.44 95 VAL A O 1
ATOM 805 N N . VAL A 1 96 ? -6.646 8.229 -1.983 1.00 96.62 96 VAL A N 1
ATOM 806 C CA . VAL A 1 96 ? -5.745 7.807 -0.905 1.00 96.62 96 VAL A CA 1
ATOM 807 C C . VAL A 1 96 ? -4.464 8.633 -0.986 1.00 96.62 96 VAL A C 1
ATOM 809 O O . VAL A 1 96 ? -3.832 8.739 -2.043 1.00 96.62 96 VAL A O 1
ATOM 812 N N . ASN A 1 97 ? -4.074 9.272 0.114 1.00 96.56 97 ASN A N 1
ATOM 813 C CA . ASN A 1 97 ? -2.836 10.046 0.186 1.00 96.56 97 ASN A CA 1
ATOM 814 C C . ASN A 1 97 ? -1.632 9.162 0.585 1.00 96.56 97 ASN A C 1
ATOM 816 O O . ASN A 1 97 ? -1.786 7.991 0.928 1.00 96.56 97 ASN A O 1
ATOM 820 N N . LYS A 1 98 ? -0.414 9.719 0.514 1.00 96.19 98 LYS A N 1
ATOM 821 C CA . LYS A 1 98 ? 0.816 8.958 0.796 1.00 96.19 98 LYS A CA 1
ATOM 822 C C . LYS A 1 98 ? 0.847 8.415 2.224 1.00 96.19 98 LYS A C 1
ATOM 824 O O . LYS A 1 98 ? 1.265 7.282 2.410 1.00 96.19 98 LYS A O 1
ATOM 829 N N . ASP A 1 99 ? 0.428 9.229 3.186 1.00 96.62 99 ASP A N 1
ATOM 830 C CA . ASP A 1 99 ? 0.440 8.888 4.606 1.00 96.62 99 ASP A CA 1
ATOM 831 C C . ASP A 1 99 ? -0.522 7.730 4.903 1.00 96.62 99 ASP A C 1
ATOM 833 O O . ASP A 1 99 ? -0.101 6.709 5.432 1.00 96.62 99 ASP A O 1
ATOM 837 N N . GLN A 1 100 ? -1.766 7.808 4.422 1.00 97.38 100 GLN A N 1
ATOM 838 C CA . GLN A 1 100 ? -2.741 6.714 4.494 1.00 97.38 100 GLN A CA 1
ATOM 839 C C . GLN A 1 100 ? -2.204 5.426 3.858 1.00 97.38 100 GLN A C 1
ATOM 841 O O . GLN A 1 100 ? -2.310 4.357 4.450 1.00 97.38 100 GLN A O 1
ATOM 846 N N . TRP A 1 101 ? -1.583 5.514 2.677 1.00 97.88 101 TRP A N 1
ATOM 847 C CA . TRP A 1 101 ? -0.971 4.349 2.037 1.00 97.88 101 TRP A CA 1
ATOM 848 C C . TRP A 1 101 ? 0.125 3.735 2.908 1.00 97.88 101 TRP A C 1
ATOM 850 O O . TRP A 1 101 ? 0.074 2.544 3.209 1.00 97.88 101 TRP A O 1
ATOM 860 N N . THR A 1 102 ? 1.117 4.523 3.329 1.00 96.44 102 THR A N 1
ATOM 861 C CA . THR A 1 102 ? 2.259 4.002 4.091 1.00 96.44 102 THR A CA 1
ATOM 862 C C . THR A 1 102 ? 1.845 3.474 5.457 1.00 96.44 102 THR A C 1
ATOM 864 O O . THR A 1 102 ? 2.265 2.382 5.833 1.00 96.44 102 THR A O 1
ATOM 867 N N . SER A 1 103 ? 0.971 4.200 6.153 1.00 97.44 103 SER A N 1
ATOM 868 C CA . SER A 1 103 ? 0.504 3.851 7.491 1.00 97.44 103 SER A CA 1
ATOM 869 C C . SER A 1 103 ? -0.365 2.597 7.491 1.00 97.44 103 SER A C 1
ATOM 871 O O . SER A 1 103 ? -0.378 1.888 8.489 1.00 97.44 103 SER A O 1
ATOM 873 N N . PHE A 1 104 ? -1.043 2.260 6.385 1.00 98.19 104 PHE A N 1
ATOM 874 C CA . PHE A 1 104 ? -1.880 1.057 6.328 1.00 98.19 104 PHE A CA 1
ATOM 875 C C . PHE A 1 104 ? -1.070 -0.239 6.473 1.00 98.19 104 PHE A C 1
ATOM 877 O O . PHE A 1 104 ? -1.529 -1.184 7.114 1.00 98.19 104 PHE A O 1
ATOM 884 N N . LEU A 1 105 ? 0.159 -0.279 5.942 1.00 98.06 105 LEU A N 1
ATOM 885 C CA . LEU A 1 105 ? 1.051 -1.424 6.142 1.00 98.06 105 LEU A CA 1
ATOM 886 C C . LEU A 1 105 ? 1.421 -1.581 7.618 1.00 98.06 105 LEU A C 1
ATOM 888 O O . LEU A 1 105 ? 1.371 -2.688 8.148 1.00 98.06 105 LEU A O 1
ATOM 892 N N . ASP A 1 106 ? 1.794 -0.481 8.273 1.00 96.94 106 ASP A N 1
ATOM 893 C CA . ASP A 1 106 ? 2.161 -0.509 9.687 1.00 96.94 106 ASP A CA 1
ATOM 894 C C . ASP A 1 106 ? 0.929 -0.869 10.547 1.00 96.94 106 ASP A C 1
ATOM 896 O O . ASP A 1 106 ? 1.037 -1.732 11.414 1.00 96.94 106 ASP A O 1
ATOM 900 N N . PHE A 1 107 ? -0.259 -0.334 10.233 1.00 97.88 107 PHE A N 1
ATOM 901 C CA . PHE A 1 107 ? -1.529 -0.703 10.871 1.00 97.88 107 PHE A CA 1
ATOM 902 C C . PHE A 1 107 ? -1.792 -2.211 10.778 1.00 97.88 107 PHE A C 1
ATOM 904 O O . PHE A 1 107 ? -2.018 -2.857 11.797 1.00 97.88 107 PHE A O 1
ATOM 911 N N . CYS A 1 108 ? -1.674 -2.796 9.581 1.00 97.19 108 CYS A N 1
ATOM 912 C CA . CYS A 1 108 ? -1.859 -4.233 9.363 1.00 97.19 108 CYS A CA 1
ATOM 913 C C . CYS A 1 108 ? -0.878 -5.115 10.154 1.00 97.19 108 CYS A C 1
ATOM 915 O O . CYS A 1 108 ? -1.185 -6.277 10.415 1.00 97.19 108 CYS A O 1
ATOM 917 N N . LYS A 1 109 ? 0.309 -4.591 10.488 1.00 95.38 109 LYS A N 1
ATOM 918 C CA . LYS A 1 109 ? 1.337 -5.309 11.252 1.00 95.38 109 LYS A CA 1
ATOM 919 C C . LYS A 1 109 ? 1.122 -5.227 12.759 1.00 95.38 109 LYS A C 1
ATOM 921 O O . LYS A 1 109 ? 1.418 -6.194 13.455 1.00 95.38 109 LYS A O 1
ATOM 926 N N . VAL A 1 110 ? 0.706 -4.066 13.265 1.00 96.19 110 VAL A N 1
ATOM 927 C CA . VAL A 1 110 ? 0.717 -3.789 14.711 1.00 96.19 110 VAL A CA 1
ATOM 928 C C . VAL A 1 110 ? -0.655 -3.890 15.359 1.00 96.19 110 VAL A C 1
ATOM 930 O O . VAL A 1 110 ? -0.724 -4.171 16.552 1.00 96.19 110 VAL A O 1
ATOM 933 N N . ILE A 1 111 ? -1.735 -3.666 14.612 1.00 97.44 111 ILE A N 1
ATOM 934 C CA . ILE A 1 111 ? -3.096 -3.748 15.137 1.00 97.44 111 ILE A CA 1
ATOM 935 C C . ILE A 1 111 ? -3.618 -5.171 14.952 1.00 97.44 111 ILE A C 1
ATOM 937 O O . ILE A 1 111 ? -3.469 -5.780 13.894 1.0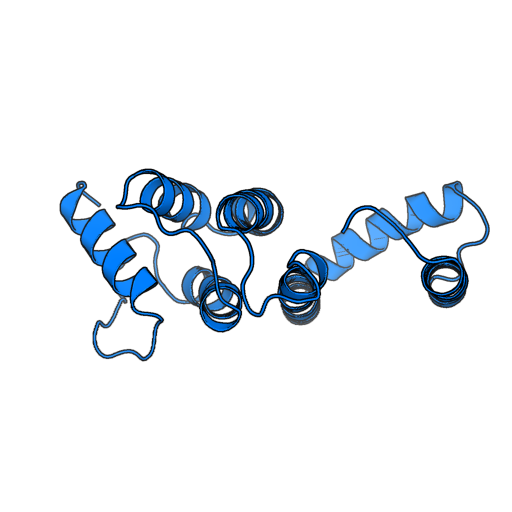0 97.44 111 ILE A O 1
ATOM 941 N N . SER A 1 112 ? -4.202 -5.716 16.015 1.00 96.06 112 SER A N 1
ATOM 942 C CA . SER A 1 112 ? -4.859 -7.015 15.986 1.00 96.06 112 SER A CA 1
ATOM 943 C C . SER A 1 112 ? -6.133 -6.940 15.148 1.00 96.06 112 SER A C 1
ATOM 945 O O . SER A 1 112 ? -6.849 -5.940 15.156 1.00 96.06 112 SER A O 1
ATOM 947 N N . VAL A 1 113 ? -6.482 -8.040 14.482 1.00 94.69 113 VAL A N 1
ATOM 948 C CA . VAL A 1 113 ? -7.683 -8.115 13.629 1.00 94.69 113 VAL A CA 1
ATOM 949 C C . VAL A 1 113 ? -8.977 -7.876 14.420 1.00 94.69 113 VAL A C 1
ATOM 951 O O . VAL A 1 113 ? -9.945 -7.343 13.873 1.00 94.69 113 VAL A O 1
ATOM 954 N N . ASP A 1 114 ? -8.982 -8.233 15.705 1.00 94.75 114 ASP A N 1
ATOM 955 C CA . ASP A 1 114 ? -10.069 -7.978 16.662 1.00 94.75 114 ASP A CA 1
ATOM 956 C C . ASP A 1 114 ? -10.061 -6.553 17.248 1.00 94.75 114 ASP A C 1
ATOM 958 O O . ASP A 1 114 ? -10.913 -6.213 18.062 1.00 94.75 114 ASP A O 1
ATOM 962 N N . LEU A 1 115 ? -9.098 -5.715 16.842 1.00 96.31 115 LEU A N 1
ATOM 963 C CA . LEU A 1 115 ? -8.946 -4.314 17.242 1.00 96.31 115 LEU A CA 1
ATOM 964 C C . LEU A 1 115 ? -8.775 -4.107 18.759 1.00 96.31 115 LEU A C 1
ATOM 966 O O . LEU A 1 115 ? -8.905 -2.982 19.247 1.00 96.31 115 LEU A O 1
ATOM 970 N N . SER A 1 116 ? -8.454 -5.167 19.508 1.00 95.44 116 SER A N 1
ATOM 971 C CA . SER A 1 116 ? -8.343 -5.149 20.974 1.00 95.44 116 SER A CA 1
ATOM 972 C C . SER A 1 116 ? -7.227 -4.241 21.495 1.00 95.44 116 SER A C 1
ATOM 974 O O . SER A 1 116 ? -7.320 -3.719 22.605 1.00 95.44 116 SER A O 1
ATOM 976 N N . ASN A 1 117 ? -6.183 -4.033 20.692 1.00 95.75 117 ASN A N 1
ATOM 977 C CA . ASN A 1 117 ? -5.030 -3.197 21.014 1.00 95.75 117 ASN A CA 1
ATOM 978 C C . ASN A 1 117 ? -5.057 -1.820 20.328 1.00 95.75 117 ASN A C 1
ATOM 980 O O . ASN A 1 117 ? -4.045 -1.120 20.338 1.00 95.75 117 ASN A O 1
ATOM 984 N N . PHE A 1 118 ? -6.182 -1.437 19.717 1.00 96.31 118 PHE A N 1
ATOM 985 C CA . PHE A 1 118 ? -6.322 -0.134 19.079 1.00 96.31 118 PHE A CA 1
ATOM 986 C C . PHE A 1 118 ? -6.541 0.980 20.112 1.00 96.31 118 PHE A C 1
ATOM 988 O O . PHE A 1 118 ? -7.492 0.928 20.894 1.00 96.31 118 PHE A O 1
ATOM 995 N N . ASP A 1 119 ? -5.692 2.008 20.072 1.00 93.75 119 ASP A N 1
ATOM 996 C CA . ASP A 1 119 ? -5.801 3.213 20.898 1.00 93.75 119 ASP A CA 1
ATOM 997 C C . ASP A 1 119 ? -6.251 4.419 20.044 1.00 93.75 119 ASP A C 1
ATOM 999 O O . ASP A 1 119 ? -5.465 4.880 19.212 1.00 93.75 119 ASP A O 1
ATOM 1003 N N . PRO A 1 120 ? -7.461 4.974 20.269 1.00 88.31 120 PRO A N 1
ATOM 1004 C CA . PRO A 1 120 ? -7.972 6.148 19.549 1.00 88.31 120 PRO A CA 1
ATOM 1005 C C . PRO A 1 120 ? -7.160 7.436 19.747 1.00 88.31 120 PRO A C 1
ATOM 1007 O O . PRO A 1 120 ? -7.383 8.418 19.048 1.00 88.31 120 PRO A O 1
ATOM 1010 N N . LEU A 1 121 ? -6.253 7.480 20.730 1.00 90.56 121 LEU A N 1
ATOM 1011 C CA . LEU A 1 121 ? -5.352 8.617 20.944 1.00 90.56 121 LEU A CA 1
ATOM 1012 C C . LEU A 1 121 ? -4.034 8.485 20.164 1.00 90.56 121 LEU A C 1
ATOM 1014 O O . LEU A 1 121 ? -3.191 9.385 20.215 1.00 90.56 121 LEU A O 1
ATOM 1018 N N . SER A 1 122 ? -3.844 7.376 19.443 1.00 92.56 122 SER A N 1
ATOM 1019 C CA . SER A 1 122 ? -2.692 7.174 18.567 1.00 92.56 122 SER A CA 1
ATOM 1020 C C . SER A 1 122 ? -2.739 8.089 17.343 1.00 92.56 122 SER A C 1
ATOM 1022 O O . SER A 1 122 ? -3.783 8.564 16.918 1.00 92.56 122 SER A O 1
ATOM 1024 N N . SER A 1 123 ? -1.580 8.327 16.729 1.00 93.31 123 SER A N 1
ATOM 1025 C CA . SER A 1 123 ? -1.448 9.210 15.560 1.00 93.31 123 SER A CA 1
ATOM 1026 C C . SER A 1 123 ? -1.771 8.522 14.225 1.00 93.31 123 SER A C 1
ATOM 1028 O O . SER A 1 123 ? -1.094 8.776 13.228 1.00 93.31 123 SER A O 1
ATOM 1030 N N . TRP A 1 124 ? -2.756 7.621 14.196 1.00 96.31 124 TRP A N 1
ATOM 1031 C CA . TRP A 1 124 ? -3.195 7.009 12.942 1.00 96.31 124 TRP A CA 1
ATOM 1032 C C . TRP A 1 124 ? -3.956 8.026 12.076 1.00 96.31 124 TRP A C 1
ATOM 1034 O O . TRP A 1 124 ? -4.516 8.993 12.593 1.00 96.31 124 TRP A O 1
ATOM 1044 N N . PRO A 1 125 ? -3.983 7.847 10.744 1.00 95.62 125 PRO A N 1
ATOM 1045 C CA . PRO A 1 125 ? -4.884 8.610 9.892 1.00 95.62 125 PRO A CA 1
ATOM 1046 C C . PRO A 1 125 ? -6.337 8.441 10.347 1.00 95.62 125 PRO A C 1
ATOM 1048 O O . PRO A 1 125 ? -6.757 7.316 10.592 1.00 95.62 125 PRO A O 1
ATOM 1051 N N . VAL A 1 126 ? -7.122 9.524 10.325 1.00 93.56 126 VAL A N 1
ATOM 1052 C CA . VAL A 1 126 ? -8.551 9.528 10.722 1.00 93.56 126 VAL A CA 1
ATOM 1053 C C . VAL A 1 126 ? -9.367 8.434 10.023 1.00 93.56 126 VAL A C 1
ATOM 1055 O O . VAL A 1 126 ? -10.242 7.818 10.615 1.00 93.56 126 VAL A O 1
ATOM 1058 N N . LEU A 1 127 ? -9.023 8.118 8.773 1.00 94.94 127 LEU A N 1
ATOM 1059 C CA . LEU A 1 127 ? -9.645 7.031 8.013 1.00 94.94 127 LEU A CA 1
ATOM 1060 C C . LEU A 1 127 ? -9.566 5.664 8.727 1.00 94.94 127 LEU A C 1
ATOM 1062 O O . LEU A 1 127 ? -10.401 4.791 8.508 1.00 94.94 127 LEU A O 1
ATOM 1066 N N . PHE A 1 128 ? -8.537 5.438 9.543 1.00 96.12 128 PHE A N 1
ATOM 1067 C CA . PHE A 1 128 ? -8.353 4.184 10.270 1.00 96.12 128 PHE A CA 1
ATOM 1068 C C . PHE A 1 128 ? -9.169 4.163 11.562 1.00 96.12 128 PHE A C 1
ATOM 1070 O O . PHE A 1 128 ? -9.661 3.098 11.929 1.00 96.12 128 PHE A O 1
ATOM 1077 N N . ASP A 1 129 ? -9.360 5.320 12.204 1.00 94.62 129 ASP A N 1
ATOM 1078 C CA . ASP A 1 129 ? -10.326 5.471 13.297 1.00 94.62 129 ASP A CA 1
ATOM 1079 C C . ASP A 1 129 ? -11.739 5.146 12.786 1.00 94.62 129 ASP A C 1
ATOM 1081 O O . ASP A 1 129 ? -12.427 4.301 13.355 1.00 94.62 129 ASP A O 1
ATOM 1085 N N . GLU A 1 130 ? -12.122 5.718 11.640 1.00 94.62 130 GLU A N 1
ATOM 1086 C CA . GLU A 1 130 ? -13.405 5.450 10.976 1.00 94.62 130 GLU A CA 1
ATOM 1087 C C . GLU A 1 130 ? -13.568 3.966 10.603 1.00 94.62 130 GLU A C 1
ATOM 1089 O O . GLU A 1 130 ? -14.643 3.391 10.775 1.00 94.62 130 GLU A O 1
ATOM 1094 N N . TYR A 1 131 ? -12.499 3.309 10.139 1.00 95.94 131 TYR A N 1
ATOM 1095 C CA . TYR A 1 131 ? -12.505 1.865 9.889 1.00 95.94 131 TYR A CA 1
ATOM 1096 C C . TYR A 1 131 ? -12.753 1.057 11.168 1.00 95.94 131 TYR A C 1
ATOM 1098 O O . TYR A 1 131 ? -13.511 0.085 11.153 1.00 95.94 131 TYR A O 1
ATOM 1106 N N . VAL A 1 132 ? -12.111 1.435 12.276 1.00 95.94 132 VAL A N 1
ATOM 1107 C CA . VAL A 1 132 ? -12.276 0.769 13.574 1.00 95.94 132 VAL A CA 1
ATOM 1108 C C . VAL A 1 132 ? -13.702 0.941 14.092 1.00 95.94 132 VAL A C 1
ATOM 1110 O O . VAL A 1 132 ? -14.298 -0.032 14.552 1.00 95.94 132 VAL A O 1
ATOM 1113 N N . GLU A 1 133 ? -14.261 2.146 13.995 1.00 94.44 133 GLU A N 1
ATOM 1114 C CA . GLU A 1 133 ? -15.662 2.415 14.333 1.00 94.44 133 GLU A CA 1
ATOM 1115 C C . GLU A 1 133 ? -16.607 1.579 13.466 1.00 94.44 133 GLU A C 1
ATOM 1117 O O . GLU A 1 133 ? -17.451 0.854 13.991 1.00 94.44 133 GLU A O 1
ATOM 1122 N N . TRP A 1 134 ? -16.391 1.563 12.148 1.00 95.12 134 TRP A N 1
ATOM 1123 C CA . TRP A 1 134 ? -17.196 0.770 11.224 1.00 95.12 134 TRP A CA 1
ATOM 1124 C C . TRP A 1 134 ? -17.160 -0.729 11.546 1.00 95.12 134 TRP A C 1
ATOM 1126 O O . TRP A 1 134 ? -18.193 -1.397 11.488 1.00 95.12 134 TRP A O 1
ATOM 1136 N N . ARG A 1 135 ? -15.993 -1.276 11.907 1.00 95.31 135 ARG A N 1
ATOM 1137 C CA . ARG A 1 135 ? -15.862 -2.676 12.344 1.00 95.31 135 ARG A CA 1
ATOM 1138 C C . ARG A 1 135 ? -16.732 -2.934 13.584 1.00 95.31 135 ARG A C 1
ATOM 1140 O O . ARG A 1 135 ? -17.579 -3.825 13.527 1.00 95.31 135 ARG A O 1
ATOM 1147 N N . ARG A 1 136 ? -16.598 -2.095 14.620 1.00 93.62 136 ARG A N 1
ATOM 1148 C CA . ARG A 1 136 ? -17.360 -2.187 15.882 1.00 93.62 136 ARG A CA 1
ATOM 1149 C C . ARG A 1 136 ? -18.871 -2.144 15.662 1.00 93.62 136 ARG A C 1
ATOM 1151 O O . ARG A 1 136 ? -19.605 -2.925 16.266 1.00 93.62 136 ARG A O 1
ATOM 1158 N N . ASP A 1 137 ? -19.332 -1.302 14.743 1.00 92.81 137 ASP A N 1
ATOM 1159 C CA . ASP A 1 137 ? -20.753 -1.192 14.399 1.00 92.81 137 ASP A CA 1
ATOM 1160 C C . ASP A 1 137 ? -21.282 -2.398 13.598 1.00 92.81 137 ASP A C 1
ATOM 1162 O O . ASP A 1 137 ? -22.473 -2.710 13.650 1.00 92.81 137 ASP A O 1
ATOM 1166 N N . ASN A 1 138 ? -20.413 -3.109 12.869 1.00 89.38 138 ASN A N 1
ATOM 1167 C CA . ASN A 1 138 ? -20.775 -4.242 12.005 1.00 89.38 138 ASN A CA 1
ATOM 1168 C C . ASN A 1 138 ? -20.517 -5.611 12.656 1.00 89.38 138 ASN A C 1
ATOM 1170 O O . ASN A 1 138 ? -20.361 -6.619 11.962 1.00 89.38 138 ASN A O 1
ATOM 1174 N N . GLY A 1 139 ? -20.522 -5.659 13.990 1.00 82.56 139 GLY A N 1
ATOM 1175 C CA . GLY A 1 139 ? -20.440 -6.908 14.749 1.00 82.56 139 GLY A CA 1
ATOM 1176 C C . GLY A 1 139 ? -19.052 -7.540 14.732 1.00 82.56 139 GLY A C 1
ATOM 1177 O O . GLY A 1 139 ? -18.939 -8.763 14.854 1.00 82.56 139 GLY A O 1
ATOM 1178 N N . LEU A 1 140 ? -18.026 -6.705 14.558 1.00 59.97 140 LEU A N 1
ATOM 1179 C CA . LEU A 1 140 ? -16.622 -7.059 14.719 1.00 59.97 140 LEU A CA 1
ATOM 1180 C C . LEU A 1 140 ? -16.039 -6.402 15.959 1.00 59.97 140 LEU A C 1
ATOM 1182 O O . LEU A 1 140 ? -16.205 -5.176 16.111 1.00 59.97 140 LEU A O 1
#

Foldseek 3Di:
DPDDDPCNVVVVCVVQVHDDPVSVVVVVVVLVVVCVDPVSVLVVLLVVFCVQADVPDQWRFPVSLLVVLCVSPVVPFVVNVLLSVLCVPDDPPGTGGSLNSSVVVVCRVPADPLRPPPDPVDPHPVSVVSSVVVCVVVVD

InterPro domains:
  IPR005176 Potentiating neddylation domain [PF03556] (24-134)
  IPR005176 Potentiating neddylation domain [PS51229] (1-136)
  IPR014764 Defective-in-cullin neddylation protein [PTHR12281] (1-138)
  IPR042460 DCN1-like, PONY binding domain [G3DSA:1.10.238.200] (37-139)

pLDDT: mean 93.66, std 4.95, range [59.97, 98.19]

Organism: NCBI:txid1314678

Secondary structure (DSSP, 8-state):
-----HHHHHHHHHHTT--SHHHHHHHHHHHHHHTTSHHHHHHHHHHHHHHHS-TT-SSEEHHHHHHHHHHHHTTT-THHHHHHHHHHHSS---EE-HHHHHHHHHHHHHS-TT-TT--TTS---HHHHHHHHHHHHTT-

Nearest PDB structures (foldseek):
  6b5q-assembly2_B  TM=9.655E-01  e=1.532E-10  Homo sapiens
  5v89-assembly1_A  TM=9.588E-01  e=3.517E-10  Homo sapiens
  5ufi-assembly3_C  TM=9.663E-01  e=4.203E-10  Homo sapiens
  6b5q-assembly1_A  TM=9.475E-01  e=6.757E-10  Homo sapiens
  6bg5-assembly1_A  TM=9.552E-01  e=1.854E-09  Tequatrovirus T4

Radius of gyration: 17.63 Å; Cα contacts (8 Å, |Δi|>4): 88; chains: 1; bounding box: 43×32×44 Å

Mean predicted aligned error: 4.04 Å

Sequence (140 aa):
MGYFTKDEWMDGMRNLNVTNNEDLKAKIFDMEESLQDERQFKDFYSFVFPFAKTKTQKSMDVEVALALWEIVLKDRYAHVPLFIDFIRKQEPIKVVNKDQWTSFLDFCKVISVDLSNFDPLSSWPVLFDEYVEWRRDNGL

Solvent-accessible surface area (backbone atoms only — not comparable to full-atom values): 8312 Å² total; per-residue (Å²): 106,93,78,77,55,70,63,61,49,55,52,51,30,56,77,68,72,36,88,50,72,67,52,47,58,57,48,50,56,58,51,60,57,48,50,70,40,69,66,55,32,51,54,50,58,59,48,48,54,76,47,63,22,54,90,91,49,84,41,26,50,32,71,59,49,48,54,47,44,52,73,76,36,41,95,78,27,84,50,44,63,56,51,47,52,44,59,74,69,47,77,86,68,63,57,42,41,62,65,58,57,58,49,47,58,54,45,54,72,73,45,48,89,81,49,81,75,63,59,93,88,54,92,65,56,68,72,55,56,54,48,53,51,51,38,52,75,69,82,82